Protein AF-A0A2J8A3F9-F1 (afdb_monomer_lite)

Radius of gyration: 25.17 Å; chains: 1; bounding box: 42×21×88 Å

Structure (mmCIF, N/CA/C/O backbone):
data_AF-A0A2J8A3F9-F1
#
_entry.id   AF-A0A2J8A3F9-F1
#
loop_
_atom_site.group_PDB
_atom_site.id
_atom_site.type_symbol
_atom_site.label_atom_id
_atom_site.label_alt_id
_atom_site.label_comp_id
_atom_site.label_asym_id
_atom_site.label_entity_id
_atom_site.label_seq_id
_atom_site.pdbx_PDB_ins_code
_atom_site.Cartn_x
_atom_site.Cartn_y
_atom_site.Cartn_z
_atom_site.occupancy
_atom_site.B_iso_or_equiv
_atom_site.auth_seq_id
_atom_site.auth_comp_id
_atom_site.auth_asym_id
_atom_site.auth_atom_id
_atom_site.pdbx_PDB_model_num
ATOM 1 N N . MET A 1 1 ? 15.975 -4.858 -53.262 1.00 54.69 1 MET A N 1
ATOM 2 C CA . MET A 1 1 ? 16.279 -5.760 -52.127 1.00 54.69 1 MET A CA 1
ATOM 3 C C . MET A 1 1 ? 15.264 -5.511 -51.022 1.00 54.69 1 MET A C 1
ATOM 5 O O . MET A 1 1 ? 14.973 -4.355 -50.754 1.00 54.69 1 MET A O 1
ATOM 9 N N . SER A 1 2 ? 14.695 -6.567 -50.437 1.00 74.19 2 SER A N 1
ATOM 10 C CA . SER A 1 2 ? 13.727 -6.485 -49.332 1.00 74.19 2 SER A CA 1
ATOM 11 C C . SER A 1 2 ? 14.449 -6.681 -47.995 1.00 74.19 2 SER A C 1
ATOM 13 O O . SER A 1 2 ? 15.214 -7.631 -47.849 1.00 74.19 2 SER A O 1
ATOM 15 N N . TYR A 1 3 ? 14.201 -5.799 -47.021 1.00 84.06 3 TYR A N 1
ATOM 16 C CA . TYR A 1 3 ? 14.787 -5.852 -45.671 1.00 84.06 3 TYR A CA 1
ATOM 17 C C . TYR A 1 3 ? 13.981 -6.722 -44.694 1.00 84.06 3 TYR A C 1
ATOM 19 O O . TYR A 1 3 ? 14.183 -6.657 -43.485 1.00 84.06 3 TYR A O 1
ATOM 27 N N . TYR A 1 4 ? 13.062 -7.551 -45.189 1.00 80.00 4 TYR A N 1
ATOM 28 C CA . TYR A 1 4 ? 12.155 -8.330 -44.344 1.00 80.00 4 TYR A CA 1
ATOM 29 C C . TYR A 1 4 ? 12.899 -9.204 -43.316 1.00 80.00 4 TYR A C 1
ATOM 31 O O . TYR A 1 4 ? 12.631 -9.115 -42.122 1.00 80.00 4 TYR A O 1
ATOM 39 N N . ALA A 1 5 ? 13.924 -9.947 -43.754 1.00 79.69 5 ALA A N 1
ATOM 40 C CA . ALA A 1 5 ? 14.727 -10.811 -42.881 1.00 79.69 5 ALA A CA 1
ATOM 41 C C . ALA A 1 5 ? 15.567 -10.051 -41.830 1.00 79.69 5 ALA A C 1
ATOM 43 O O . ALA A 1 5 ? 16.033 -10.648 -40.860 1.00 79.69 5 ALA A O 1
ATOM 44 N N . TYR A 1 6 ? 15.792 -8.747 -42.026 1.00 78.88 6 TYR A N 1
ATOM 45 C CA . TYR A 1 6 ? 16.491 -7.892 -41.064 1.00 78.88 6 TYR A CA 1
ATOM 46 C C . TYR A 1 6 ? 15.576 -7.548 -39.884 1.00 78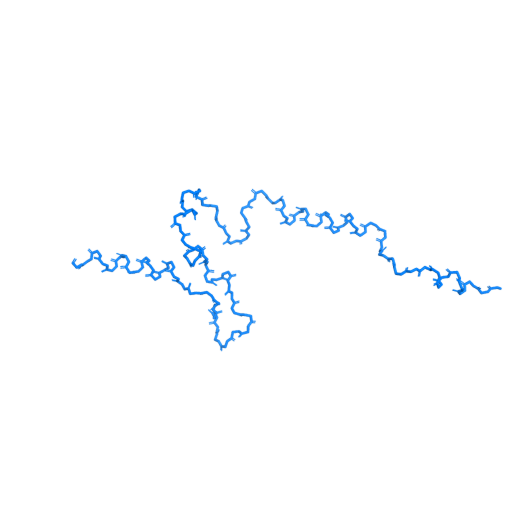.88 6 TYR A C 1
ATOM 48 O O . TYR A 1 6 ? 15.982 -7.675 -38.732 1.00 78.88 6 TYR A O 1
ATOM 56 N N . PHE A 1 7 ? 14.316 -7.202 -40.159 1.00 81.00 7 PHE A N 1
ATOM 57 C CA . PHE A 1 7 ? 13.347 -6.863 -39.116 1.00 81.00 7 PHE A CA 1
ATOM 58 C C . PHE A 1 7 ? 12.791 -8.088 -38.386 1.00 81.00 7 PHE A C 1
ATOM 60 O O . PHE A 1 7 ? 12.486 -7.986 -37.205 1.00 81.00 7 PHE A O 1
ATOM 67 N N . THR A 1 8 ? 12.747 -9.268 -39.014 1.00 79.69 8 THR A N 1
ATOM 68 C CA . THR A 1 8 ? 12.362 -10.516 -38.322 1.00 79.69 8 THR A CA 1
ATOM 69 C C . THR A 1 8 ? 13.402 -11.000 -37.307 1.00 79.69 8 THR A C 1
ATOM 71 O O . THR A 1 8 ? 13.113 -11.905 -36.532 1.00 79.69 8 THR A O 1
ATOM 74 N N . ARG A 1 9 ? 14.620 -10.434 -37.307 1.00 73.88 9 ARG A N 1
ATOM 75 C CA . ARG A 1 9 ? 15.639 -10.687 -36.271 1.00 73.88 9 ARG A CA 1
ATOM 76 C C . ARG A 1 9 ? 15.469 -9.799 -35.039 1.00 73.88 9 ARG A C 1
ATOM 78 O O . ARG A 1 9 ? 16.073 -10.088 -34.009 1.00 73.88 9 ARG A O 1
ATOM 85 N N . ALA A 1 10 ? 14.685 -8.726 -35.132 1.00 78.44 10 ALA A N 1
ATOM 86 C CA . ALA A 1 10 ? 14.343 -7.919 -33.973 1.00 78.44 10 ALA A CA 1
ATOM 87 C C . ALA A 1 10 ? 13.261 -8.654 -33.170 1.00 78.44 10 ALA A C 1
ATOM 89 O O . ALA A 1 10 ? 12.112 -8.756 -33.595 1.00 78.44 10 ALA A O 1
ATOM 90 N N . ASN A 1 11 ? 13.648 -9.199 -32.016 1.00 81.31 11 ASN A N 1
ATOM 91 C CA . ASN A 1 11 ? 12.700 -9.739 -31.044 1.00 81.31 11 ASN A CA 1
ATOM 92 C C . ASN A 1 11 ? 11.854 -8.611 -30.437 1.00 81.31 11 ASN A C 1
ATOM 9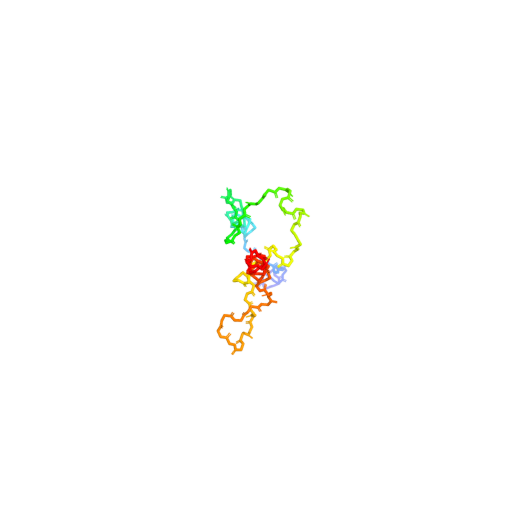4 O O . ASN A 1 11 ? 12.170 -7.431 -30.590 1.00 81.31 11 ASN A O 1
ATOM 98 N N . PHE A 1 12 ? 10.798 -8.976 -29.705 1.00 87.75 12 PHE A N 1
ATOM 99 C CA . PHE A 1 12 ? 10.015 -8.004 -28.948 1.00 87.75 12 PHE A CA 1
ATOM 100 C C . PHE A 1 12 ? 10.932 -7.150 -28.060 1.00 87.75 12 PHE A C 1
ATOM 102 O O . PHE A 1 12 ? 11.668 -7.671 -27.221 1.00 87.75 12 PHE A O 1
ATOM 109 N N . SER A 1 13 ? 10.872 -5.835 -28.248 1.00 90.06 13 SER A N 1
ATOM 110 C CA . SER A 1 13 ? 11.625 -4.865 -27.464 1.00 90.06 13 SER A CA 1
ATOM 111 C C . SER A 1 13 ? 10.677 -3.818 -26.914 1.00 90.06 13 SER A C 1
ATOM 113 O O . SER A 1 13 ? 9.875 -3.243 -27.653 1.00 90.06 13 SER A O 1
ATOM 115 N N . PHE A 1 14 ? 10.806 -3.527 -25.626 1.00 91.81 14 PHE A N 1
ATOM 116 C CA . PHE A 1 14 ? 10.111 -2.390 -25.052 1.00 91.81 14 PHE A CA 1
ATOM 117 C C . PHE A 1 14 ? 10.666 -1.061 -25.590 1.00 91.81 14 PHE A C 1
ATOM 119 O O . PHE A 1 14 ? 11.839 -1.000 -25.971 1.00 91.81 14 PHE A O 1
ATOM 126 N N . PRO A 1 15 ? 9.860 0.019 -25.582 1.00 92.94 15 PRO A N 1
ATOM 127 C CA . PRO A 1 15 ? 10.338 1.354 -25.909 1.00 92.94 15 PRO A CA 1
ATOM 128 C C . PRO A 1 15 ? 11.549 1.751 -25.061 1.00 92.94 15 PRO A C 1
ATOM 130 O O . PRO A 1 15 ? 11.589 1.517 -23.847 1.00 92.94 15 PRO A O 1
ATOM 133 N N . THR A 1 16 ? 12.521 2.402 -25.695 1.00 92.50 16 THR A N 1
ATOM 134 C CA . THR A 1 16 ? 13.682 2.966 -25.006 1.00 92.50 16 THR A CA 1
ATOM 135 C C . THR A 1 16 ? 13.221 3.900 -23.887 1.00 92.50 16 THR A C 1
ATOM 137 O O . THR A 1 16 ? 12.400 4.786 -24.106 1.00 92.50 16 THR A O 1
ATOM 140 N N . GLY A 1 17 ? 13.740 3.697 -22.675 1.00 91.50 17 GLY A N 1
ATOM 141 C CA . GLY A 1 17 ? 13.403 4.526 -21.514 1.00 91.50 17 GLY A CA 1
ATOM 142 C C . GLY A 1 17 ? 12.162 4.092 -20.726 1.00 91.50 17 GLY A C 1
ATOM 143 O O . GLY A 1 17 ? 11.895 4.693 -19.685 1.00 91.50 17 GLY A O 1
ATOM 144 N N . ILE A 1 18 ? 11.450 3.024 -21.121 1.00 95.31 18 ILE A N 1
ATOM 145 C CA . ILE A 1 18 ? 10.288 2.538 -20.349 1.00 95.31 18 ILE A CA 1
ATOM 146 C C . ILE A 1 18 ? 10.653 2.198 -18.896 1.00 95.31 18 ILE A C 1
ATOM 148 O O . ILE A 1 18 ? 9.867 2.436 -17.986 1.00 95.31 18 ILE A O 1
ATOM 152 N N . ALA A 1 19 ? 11.866 1.687 -18.665 1.00 94.50 19 ALA A N 1
ATOM 153 C CA . ALA A 1 19 ? 12.329 1.308 -17.335 1.00 94.50 19 ALA A CA 1
ATOM 154 C C . ALA A 1 19 ? 12.483 2.530 -16.420 1.00 94.50 19 ALA A C 1
ATOM 156 O O . ALA A 1 19 ? 12.100 2.475 -15.255 1.00 94.50 19 ALA A O 1
ATOM 157 N N . ALA A 1 20 ? 12.982 3.648 -16.957 1.00 95.50 20 ALA A N 1
ATOM 158 C CA . ALA A 1 20 ? 13.096 4.898 -16.213 1.00 95.50 20 ALA A CA 1
ATOM 159 C C . ALA A 1 20 ? 11.714 5.488 -15.900 1.00 95.50 20 ALA A C 1
ATOM 161 O O . ALA A 1 20 ? 11.498 5.978 -14.795 1.00 95.50 20 ALA A O 1
ATOM 162 N N . LEU A 1 21 ? 10.764 5.382 -16.836 1.00 95.75 21 LEU A N 1
ATOM 163 C CA . LEU A 1 21 ? 9.386 5.823 -16.620 1.00 95.75 21 LEU A CA 1
ATOM 164 C C . LEU A 1 21 ? 8.700 5.010 -15.516 1.00 95.75 21 LEU A C 1
ATOM 166 O O . LEU A 1 21 ? 8.189 5.584 -14.558 1.00 95.75 21 LEU A O 1
ATOM 170 N N . VAL A 1 22 ? 8.705 3.679 -15.631 1.00 95.81 22 VAL A N 1
ATOM 171 C CA . VAL A 1 22 ? 8.090 2.793 -14.632 1.00 95.81 22 VAL A CA 1
ATOM 172 C C . VAL A 1 22 ? 8.781 2.964 -13.281 1.00 95.81 22 VAL A C 1
ATOM 174 O O . VAL A 1 22 ? 8.101 3.137 -12.273 1.00 95.81 22 VAL A O 1
ATOM 177 N N . GLY A 1 23 ? 10.116 3.017 -13.262 1.00 96.75 23 GLY A N 1
ATOM 178 C CA . GLY A 1 23 ? 10.897 3.282 -12.055 1.00 96.75 23 GLY A CA 1
ATOM 179 C C . GLY A 1 23 ? 10.510 4.606 -11.394 1.00 96.75 23 GLY A C 1
ATOM 180 O O . GLY A 1 23 ? 10.167 4.622 -10.213 1.00 96.75 23 GLY A O 1
ATOM 181 N N . GLY A 1 24 ? 10.462 5.699 -12.158 1.00 95.69 24 GLY A N 1
ATOM 182 C CA . GLY A 1 24 ? 10.064 7.017 -11.659 1.00 95.69 24 GLY A CA 1
ATOM 183 C C . GLY A 1 24 ? 8.639 7.043 -11.103 1.00 95.69 24 GLY A C 1
ATOM 184 O O . GLY A 1 24 ? 8.412 7.556 -10.009 1.00 95.69 24 GLY A O 1
ATOM 185 N N . LEU A 1 25 ? 7.684 6.426 -11.802 1.00 96.25 25 LEU A N 1
ATOM 186 C CA . LEU A 1 25 ? 6.302 6.322 -11.329 1.00 96.25 25 LEU A CA 1
ATOM 187 C C . LEU A 1 25 ? 6.203 5.502 -10.041 1.00 96.25 25 LEU A C 1
ATOM 189 O O . LEU A 1 25 ? 5.527 5.921 -9.102 1.00 96.25 25 LEU A O 1
ATOM 193 N N . THR A 1 26 ? 6.882 4.356 -9.960 1.00 94.75 26 THR A N 1
ATOM 194 C CA . THR A 1 26 ? 6.887 3.549 -8.730 1.00 94.75 26 THR A CA 1
ATOM 195 C C . THR A 1 26 ? 7.524 4.298 -7.567 1.00 94.75 26 THR A C 1
ATOM 197 O O . THR A 1 26 ? 6.969 4.286 -6.471 1.00 94.75 26 THR A O 1
ATOM 200 N N . TYR A 1 27 ? 8.618 5.026 -7.807 1.00 94.94 27 TYR A N 1
ATOM 201 C CA . TYR A 1 27 ? 9.273 5.825 -6.779 1.00 94.94 27 TYR A CA 1
ATOM 202 C C . TYR A 1 27 ? 8.320 6.871 -6.189 1.00 94.94 27 TYR A C 1
ATOM 204 O O . TYR A 1 27 ? 8.154 6.936 -4.973 1.00 94.94 27 TYR A O 1
ATOM 212 N N . LEU A 1 28 ? 7.624 7.631 -7.038 1.00 93.38 28 LEU A N 1
ATOM 213 C CA . LEU A 1 28 ? 6.677 8.659 -6.594 1.00 93.38 28 LEU A CA 1
ATOM 214 C C . LEU A 1 28 ? 5.479 8.089 -5.821 1.00 93.38 28 LEU A C 1
ATOM 216 O O . LEU A 1 28 ? 4.978 8.740 -4.908 1.00 93.38 28 LEU A O 1
ATOM 220 N N . ASN A 1 29 ? 5.021 6.883 -6.167 1.00 92.81 29 ASN A N 1
ATOM 221 C CA . ASN A 1 29 ? 3.888 6.247 -5.489 1.00 92.81 29 ASN A CA 1
ATOM 222 C C . ASN A 1 29 ? 4.269 5.594 -4.151 1.00 92.81 29 ASN A C 1
ATOM 224 O O . ASN A 1 29 ? 3.417 5.474 -3.273 1.00 92.81 29 ASN A O 1
ATOM 228 N N . VAL A 1 30 ? 5.525 5.172 -3.983 1.00 91.50 30 VAL A N 1
ATOM 229 C CA . VAL A 1 30 ? 5.991 4.466 -2.778 1.00 91.50 30 VAL A CA 1
ATOM 230 C C . VAL A 1 30 ? 6.632 5.427 -1.776 1.00 91.50 30 VAL A C 1
ATOM 232 O O . VAL A 1 30 ? 6.296 5.407 -0.592 1.00 91.50 30 VAL A O 1
ATOM 235 N N . PHE A 1 31 ? 7.520 6.313 -2.228 1.00 91.25 31 PHE A N 1
ATOM 236 C CA . PHE A 1 31 ? 8.304 7.198 -1.361 1.00 91.25 31 PHE A CA 1
ATOM 237 C C . PHE A 1 31 ? 7.572 8.514 -1.086 1.00 91.25 31 PHE A C 1
ATOM 239 O O . PHE A 1 31 ? 8.048 9.600 -1.405 1.00 91.25 31 PHE A O 1
ATOM 246 N N . THR A 1 32 ? 6.388 8.408 -0.482 1.00 91.44 32 THR A N 1
ATOM 247 C CA . THR A 1 32 ? 5.517 9.565 -0.216 1.00 91.44 32 THR A CA 1
ATOM 248 C C . THR A 1 32 ? 5.789 10.256 1.124 1.00 91.44 32 THR A C 1
ATOM 250 O O . THR A 1 32 ? 5.272 11.346 1.353 1.00 91.44 32 THR A O 1
ATOM 253 N N . GLY A 1 33 ? 6.581 9.645 2.017 1.00 91.56 33 GLY A N 1
ATOM 254 C CA . GLY A 1 33 ? 6.896 10.199 3.344 1.00 91.56 33 GLY A CA 1
ATOM 255 C C . GLY A 1 33 ? 5.701 10.277 4.304 1.00 91.56 33 GLY A C 1
ATOM 256 O O . GLY A 1 33 ? 5.774 10.962 5.319 1.00 91.56 33 GLY A O 1
ATOM 257 N N . ARG A 1 34 ? 4.599 9.599 3.975 1.00 92.00 34 ARG A N 1
ATOM 258 C CA . ARG A 1 34 ? 3.371 9.515 4.770 1.00 92.00 34 ARG A CA 1
ATOM 259 C C . ARG A 1 34 ? 2.909 8.058 4.861 1.00 92.00 34 ARG A C 1
ATOM 261 O O . ARG A 1 34 ? 3.308 7.256 4.010 1.00 92.00 34 ARG A O 1
ATOM 268 N N . PRO A 1 35 ? 2.036 7.722 5.826 1.00 91.38 35 PRO A N 1
ATOM 269 C CA . PRO A 1 35 ? 1.396 6.416 5.865 1.00 91.38 35 PRO A CA 1
ATOM 270 C C . PRO A 1 35 ? 0.700 6.100 4.539 1.00 91.38 35 PRO A C 1
ATOM 272 O O . PRO A 1 35 ? 0.215 7.000 3.839 1.00 91.38 35 PRO A O 1
ATOM 275 N N . ALA A 1 36 ? 0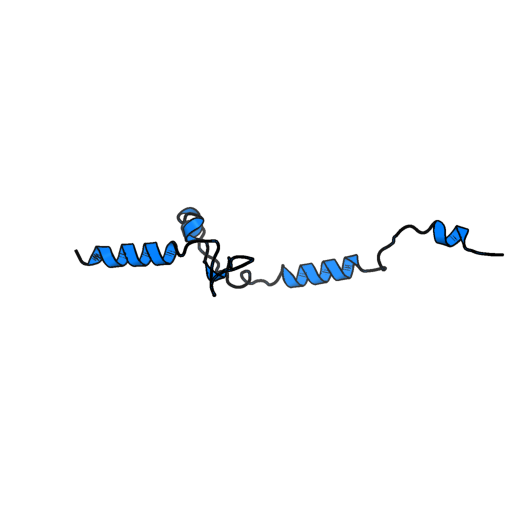.629 4.813 4.200 1.00 89.62 36 ALA A N 1
ATOM 276 C CA . ALA A 1 36 ? -0.127 4.369 3.038 1.00 89.62 36 ALA A CA 1
ATOM 277 C C . ALA A 1 36 ? -1.593 4.810 3.163 1.00 89.62 36 ALA A C 1
ATOM 279 O O . ALA A 1 36 ? -2.108 4.991 4.270 1.00 89.62 36 ALA A O 1
ATOM 280 N N . SER A 1 37 ? -2.264 4.993 2.024 1.00 87.75 37 SER A N 1
ATOM 281 C CA . SER A 1 37 ? -3.635 5.508 1.989 1.00 87.75 37 SER A CA 1
ATOM 282 C C . SER A 1 37 ? -4.546 4.767 2.970 1.00 87.75 37 SER A C 1
ATOM 284 O O . SER A 1 37 ? -4.591 3.539 2.959 1.00 87.75 37 SER A O 1
ATOM 286 N N . LEU A 1 38 ? -5.269 5.532 3.796 1.00 86.00 38 LEU A N 1
ATOM 287 C CA . LEU A 1 38 ? -6.217 5.043 4.805 1.00 86.00 38 LEU A CA 1
ATOM 288 C C . LEU A 1 38 ? -5.612 4.140 5.896 1.00 86.00 38 LEU A C 1
ATOM 290 O O . LEU A 1 38 ? -6.339 3.462 6.616 1.00 86.00 38 LEU A O 1
ATOM 294 N N . THR A 1 39 ? -4.290 4.152 6.055 1.00 91.62 39 THR A N 1
ATOM 295 C CA . THR A 1 39 ? -3.608 3.517 7.187 1.00 91.62 39 THR A CA 1
ATOM 296 C C . THR A 1 39 ? -3.083 4.571 8.156 1.00 91.62 39 THR A C 1
ATOM 298 O O . THR A 1 39 ? -2.911 5.741 7.807 1.00 91.62 39 THR A O 1
ATOM 301 N N . LYS A 1 40 ? -2.832 4.152 9.395 1.00 92.38 40 LYS A N 1
ATOM 302 C CA . LYS A 1 40 ? -2.278 4.992 10.453 1.00 92.38 40 LYS A CA 1
ATOM 303 C C . LYS A 1 40 ? -1.069 4.287 11.051 1.00 92.38 40 LYS A C 1
ATOM 305 O O . LYS A 1 40 ? -1.119 3.091 11.328 1.00 92.38 40 LYS A O 1
ATOM 310 N N . GLU A 1 41 ? -0.003 5.042 11.278 1.00 93.75 41 GLU A N 1
ATOM 311 C CA . GLU A 1 41 ? 1.144 4.556 12.037 1.00 93.75 41 GLU A CA 1
ATOM 312 C C . GLU A 1 41 ? 0.766 4.394 13.512 1.00 93.75 41 GLU A C 1
ATOM 314 O O . GLU A 1 41 ? 0.214 5.301 14.141 1.00 93.75 41 GLU A O 1
ATOM 319 N N . ILE A 1 42 ? 1.061 3.217 14.056 1.00 93.44 42 ILE A N 1
ATOM 320 C CA . ILE A 1 42 ? 0.833 2.876 15.458 1.00 93.44 42 ILE A CA 1
ATOM 321 C C . ILE A 1 42 ? 2.154 2.545 16.140 1.00 93.44 42 ILE A C 1
ATOM 323 O O . ILE A 1 42 ? 3.165 2.258 15.493 1.00 93.44 42 ILE A O 1
ATOM 327 N N . SER A 1 43 ? 2.155 2.584 17.470 1.00 95.81 43 SER A N 1
ATOM 328 C CA . SER A 1 43 ? 3.356 2.247 18.228 1.00 95.81 43 SER A CA 1
ATOM 329 C C . SER A 1 43 ? 3.723 0.770 18.055 1.00 95.81 43 SER A C 1
ATOM 331 O O . SER A 1 43 ? 2.866 -0.091 17.853 1.00 95.81 43 SER A O 1
ATOM 333 N N . LYS A 1 44 ? 5.012 0.445 18.209 1.00 96.12 44 LYS A N 1
ATOM 334 C CA . LYS A 1 44 ? 5.471 -0.951 18.172 1.00 96.12 44 LYS A CA 1
ATOM 335 C C . LYS A 1 44 ? 4.761 -1.819 19.218 1.00 96.12 44 LYS A C 1
ATOM 337 O O . LYS A 1 44 ? 4.426 -2.957 18.919 1.00 96.12 44 LYS A O 1
ATOM 342 N N . GLY A 1 45 ? 4.526 -1.279 20.418 1.00 95.62 45 GLY A N 1
ATOM 343 C CA . GLY A 1 45 ? 3.833 -1.992 21.493 1.00 95.62 45 GLY A CA 1
ATOM 344 C C . GLY A 1 45 ? 2.392 -2.334 21.118 1.00 95.62 45 GLY A C 1
ATOM 345 O O . GLY A 1 45 ? 1.983 -3.487 21.240 1.00 95.62 45 GLY A O 1
ATOM 346 N N . GLU A 1 46 ? 1.666 -1.357 20.576 1.00 91.25 46 GLU A N 1
ATOM 347 C CA . GLU A 1 46 ? 0.299 -1.531 20.075 1.00 91.25 46 GLU A CA 1
ATOM 348 C C . GLU A 1 46 ? 0.244 -2.558 18.940 1.00 91.25 46 GLU A C 1
ATOM 350 O O . GLU A 1 46 ? -0.572 -3.476 18.986 1.00 91.25 46 GLU A O 1
ATOM 355 N N . TYR A 1 47 ? 1.175 -2.486 17.984 1.00 93.50 47 TYR A N 1
ATOM 356 C CA . TYR A 1 47 ? 1.262 -3.452 16.888 1.00 93.50 47 TYR A CA 1
ATOM 357 C C . TYR A 1 47 ? 1.497 -4.885 17.386 1.00 93.50 47 TYR A C 1
ATOM 359 O O . TYR A 1 47 ? 0.853 -5.816 16.918 1.00 93.50 47 TYR A O 1
ATOM 367 N N . THR A 1 48 ? 2.393 -5.081 18.359 1.00 94.81 48 THR A N 1
ATOM 368 C CA . THR A 1 48 ? 2.680 -6.422 18.900 1.00 94.81 48 THR A CA 1
ATOM 369 C C . THR A 1 48 ? 1.571 -6.978 19.787 1.00 94.81 48 THR A C 1
ATOM 371 O O . THR A 1 48 ? 1.424 -8.194 19.881 1.00 94.81 48 THR A O 1
ATOM 374 N N . ALA A 1 49 ? 0.813 -6.106 20.453 1.00 91.88 49 ALA A N 1
ATOM 375 C CA . ALA A 1 49 ? -0.263 -6.507 21.352 1.00 91.88 49 ALA A CA 1
ATOM 376 C C . ALA A 1 49 ? -1.579 -6.784 20.614 1.00 91.88 49 ALA A C 1
ATOM 378 O O . ALA A 1 49 ? -2.436 -7.482 21.152 1.00 91.88 49 ALA A O 1
ATOM 379 N N . THR A 1 50 ? -1.746 -6.243 19.404 1.00 88.56 50 THR A N 1
ATOM 380 C CA . THR A 1 50 ? -3.001 -6.301 18.649 1.00 88.56 50 THR A CA 1
ATOM 381 C C . THR A 1 50 ? -2.967 -7.448 17.635 1.00 88.56 50 THR A C 1
ATOM 383 O O . THR A 1 50 ? -2.188 -7.401 16.683 1.00 88.56 50 THR A O 1
ATOM 386 N N . PRO A 1 51 ? -3.811 -8.487 17.783 1.00 89.94 51 PRO A N 1
ATOM 387 C CA . PRO A 1 51 ? -3.958 -9.520 16.761 1.00 89.94 51 PRO A CA 1
ATOM 388 C C . PRO A 1 51 ? -4.381 -8.934 15.410 1.00 89.94 51 PRO A C 1
ATOM 390 O O . PRO A 1 51 ? -5.157 -7.981 15.358 1.00 89.94 51 PRO A O 1
ATOM 393 N N . THR A 1 52 ? -3.957 -9.563 14.311 1.00 89.75 52 THR A N 1
ATOM 394 C CA . THR A 1 52 ? -4.211 -9.090 12.937 1.00 89.75 52 THR A CA 1
ATOM 395 C C . THR A 1 52 ? -5.686 -8.801 12.651 1.00 89.75 52 THR A C 1
ATOM 397 O O . THR A 1 52 ? -5.993 -7.812 11.997 1.00 89.75 52 THR A O 1
ATOM 400 N N . VAL A 1 53 ? -6.597 -9.612 13.197 1.00 88.19 53 VAL A N 1
ATOM 401 C CA . VAL A 1 53 ? -8.050 -9.452 13.012 1.00 88.19 53 VAL A CA 1
ATOM 402 C C . VAL A 1 53 ? -8.563 -8.111 13.560 1.00 88.19 53 VAL A C 1
ATOM 404 O O . VAL A 1 53 ? -9.486 -7.542 12.995 1.00 88.19 53 VAL A O 1
ATOM 407 N N . TYR A 1 54 ? -7.950 -7.580 14.623 1.00 87.56 54 TYR A N 1
ATOM 408 C CA . TYR A 1 54 ? -8.297 -6.273 15.200 1.00 87.56 54 TYR A CA 1
ATOM 409 C C . TYR A 1 54 ? -7.489 -5.117 14.595 1.00 87.56 54 TYR A C 1
ATOM 411 O O . TYR A 1 54 ? -7.825 -3.956 14.809 1.00 87.56 54 TYR A O 1
ATOM 419 N N . LEU A 1 55 ? -6.421 -5.430 13.856 1.00 91.12 55 LEU A N 1
ATOM 420 C CA . LEU A 1 55 ? -5.587 -4.451 13.162 1.00 91.12 55 LEU A CA 1
ATOM 421 C C . LEU A 1 55 ? -6.195 -4.034 11.811 1.00 91.12 55 LEU A C 1
ATOM 423 O O . LEU A 1 55 ? -5.930 -2.943 11.310 1.00 91.12 55 LEU A O 1
ATOM 427 N N . GLN A 1 56 ? -6.977 -4.921 11.194 1.00 90.88 56 GLN A N 1
ATOM 428 C CA . GLN A 1 56 ? -7.600 -4.692 9.894 1.00 90.88 56 GLN A CA 1
ATOM 429 C C . GLN A 1 56 ? -8.898 -3.893 10.031 1.00 90.88 56 GLN A C 1
ATOM 431 O O . GLN A 1 56 ? -9.749 -4.204 10.860 1.00 90.88 56 GLN A O 1
ATOM 436 N N . HIS A 1 57 ? -9.072 -2.896 9.160 1.00 89.75 57 HIS A N 1
ATOM 437 C CA . HIS A 1 57 ? -10.320 -2.147 9.051 1.00 89.75 57 HIS A CA 1
ATOM 438 C C . HIS A 1 57 ? -11.191 -2.704 7.905 1.00 89.75 57 HIS A C 1
ATOM 440 O O . HIS A 1 57 ? -10.666 -2.863 6.793 1.00 89.75 57 HIS A O 1
ATOM 446 N N . PRO A 1 58 ? -12.496 -2.975 8.120 1.00 90.50 58 PRO A N 1
ATOM 447 C CA . PRO A 1 58 ? -13.384 -3.547 7.102 1.00 90.50 58 PRO A CA 1
ATOM 448 C C . PRO A 1 58 ? -13.471 -2.734 5.807 1.00 90.50 58 PRO A C 1
ATOM 450 O O . PRO A 1 58 ? -13.439 -3.307 4.721 1.00 90.50 58 PRO A O 1
ATOM 453 N N . GLU A 1 59 ? -13.495 -1.401 5.898 1.00 88.00 59 GLU A N 1
ATOM 454 C CA . GLU A 1 59 ? -13.589 -0.517 4.721 1.00 88.00 59 GLU A CA 1
ATOM 455 C C . GLU A 1 59 ? -12.409 -0.660 3.746 1.00 88.00 59 GLU A C 1
ATOM 457 O O . GLU A 1 59 ? -12.538 -0.353 2.563 1.00 88.00 59 GLU A O 1
ATOM 462 N N . LEU A 1 60 ? -11.260 -1.150 4.224 1.00 90.12 60 LEU A N 1
ATOM 463 C CA . LEU A 1 60 ? -10.066 -1.368 3.398 1.00 90.12 60 LEU A CA 1
ATOM 464 C C . LEU A 1 60 ? -10.059 -2.725 2.697 1.00 90.12 60 LEU A C 1
ATOM 466 O O . LEU A 1 60 ? -9.165 -3.003 1.900 1.00 90.12 60 LEU A O 1
ATOM 470 N N . HIS A 1 61 ? -11.047 -3.567 2.989 1.00 92.19 61 HIS A N 1
ATOM 471 C CA . HIS A 1 61 ? -11.136 -4.934 2.499 1.00 92.19 61 HIS A CA 1
ATOM 472 C C . HIS A 1 61 ? -12.551 -5.213 1.964 1.00 92.19 61 HIS A C 1
ATOM 474 O O . HIS A 1 61 ? -13.270 -6.065 2.501 1.00 92.19 61 HIS A O 1
ATOM 480 N N . PRO A 1 62 ? -12.989 -4.477 0.925 1.00 93.19 62 PRO A N 1
ATOM 481 C CA . PRO A 1 62 ? -14.289 -4.700 0.316 1.00 93.19 62 PRO A CA 1
ATOM 482 C C . PRO A 1 62 ? -14.325 -6.058 -0.386 1.00 93.19 62 PRO A C 1
ATOM 484 O O . PRO A 1 62 ? -13.367 -6.450 -1.059 1.00 93.19 62 PRO A O 1
ATOM 487 N N . THR A 1 63 ? -15.462 -6.743 -0.301 1.00 94.44 63 THR A N 1
ATOM 488 C CA . THR A 1 63 ? -15.676 -7.975 -1.05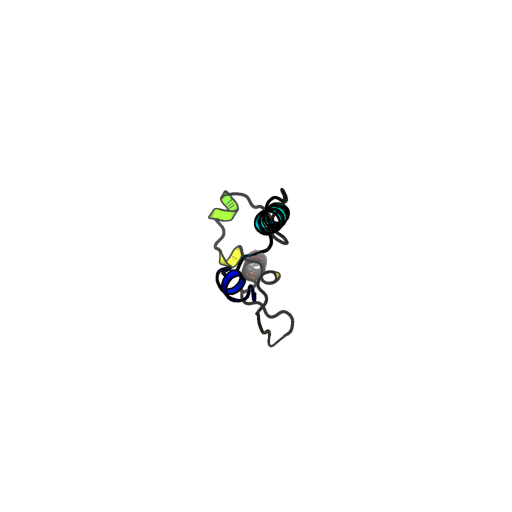8 1.00 94.44 63 THR A CA 1
ATOM 489 C C . THR A 1 63 ? -15.623 -7.675 -2.549 1.00 94.44 63 THR A C 1
ATOM 491 O O . THR A 1 63 ? -16.343 -6.810 -3.046 1.00 94.44 63 THR A O 1
ATOM 494 N N . ARG A 1 64 ? -14.798 -8.423 -3.294 1.00 91.94 64 ARG A N 1
ATOM 495 C CA . ARG A 1 64 ? -14.584 -8.215 -4.741 1.00 91.94 64 ARG A CA 1
ATOM 496 C C . ARG A 1 64 ? -15.883 -8.186 -5.555 1.00 91.94 64 ARG A C 1
ATOM 498 O O . ARG A 1 64 ? -15.983 -7.439 -6.524 1.00 91.94 64 ARG A O 1
ATOM 505 N N . LEU A 1 65 ? -16.841 -9.042 -5.200 1.00 94.75 65 LEU A N 1
ATOM 506 C CA . LEU A 1 65 ? -18.160 -9.146 -5.829 1.00 94.75 65 LEU A CA 1
ATOM 507 C C . LEU A 1 65 ? -19.234 -9.154 -4.730 1.00 94.75 65 LEU A C 1
ATOM 509 O O . LEU A 1 65 ? -19.683 -10.227 -4.315 1.00 94.75 65 LEU A O 1
ATOM 513 N N . PRO A 1 66 ? -19.608 -7.976 -4.210 1.00 93.38 66 PRO A N 1
ATOM 514 C CA . PRO A 1 66 ? -20.482 -7.882 -3.055 1.00 93.38 66 PRO A CA 1
ATOM 515 C C . PRO A 1 66 ? -21.935 -8.150 -3.468 1.00 93.38 66 PRO A C 1
ATOM 517 O O . PRO A 1 66 ? -22.434 -7.597 -4.448 1.00 93.38 66 PRO A O 1
ATOM 520 N N . LYS A 1 67 ? -22.636 -9.007 -2.715 1.00 94.75 67 LYS A N 1
ATOM 521 C CA . LYS A 1 67 ? -24.077 -9.260 -2.928 1.00 94.75 67 LYS A CA 1
ATOM 522 C C . LYS A 1 67 ? -24.955 -8.143 -2.365 1.00 94.75 67 LYS A C 1
ATOM 524 O O . LYS A 1 67 ? -26.078 -7.956 -2.819 1.00 94.75 67 LYS A O 1
ATOM 529 N N . VAL A 1 68 ? -24.444 -7.434 -1.363 1.00 92.94 68 VAL A N 1
ATOM 530 C CA . VAL A 1 68 ? -25.081 -6.289 -0.712 1.00 92.94 68 VAL A CA 1
ATOM 531 C C . VAL A 1 68 ? -24.109 -5.110 -0.722 1.00 92.94 68 VAL A C 1
ATOM 533 O O . VAL A 1 68 ? -22.899 -5.340 -0.650 1.00 92.94 68 VAL A O 1
ATOM 536 N N . PRO A 1 69 ? -24.588 -3.858 -0.809 1.00 91.81 69 PRO A N 1
ATOM 537 C CA . PRO A 1 69 ? -23.721 -2.692 -0.668 1.00 91.81 69 PRO A CA 1
ATOM 538 C C . PRO A 1 69 ? -22.902 -2.767 0.628 1.00 91.81 69 PRO A C 1
ATOM 540 O O . PRO A 1 69 ? -23.422 -3.187 1.659 1.00 91.81 69 PRO A O 1
ATOM 543 N N . ASN A 1 70 ? -21.633 -2.354 0.569 1.00 88.50 70 ASN A N 1
ATOM 544 C CA . ASN A 1 70 ? -20.701 -2.318 1.706 1.00 88.50 70 ASN A CA 1
ATOM 545 C C . ASN A 1 70 ? -20.372 -3.685 2.339 1.00 88.50 70 ASN A C 1
ATOM 547 O O . ASN A 1 70 ? -19.963 -3.743 3.494 1.00 88.50 70 ASN A O 1
ATOM 551 N N . MET A 1 71 ? -20.525 -4.791 1.601 1.00 91.88 71 MET A N 1
ATOM 552 C CA . MET A 1 71 ? -20.033 -6.097 2.050 1.00 91.88 71 MET A CA 1
ATOM 553 C C . MET A 1 71 ? -18.495 -6.107 2.109 1.00 91.88 71 MET A C 1
ATOM 555 O O . MET A 1 71 ? -17.832 -5.734 1.136 1.00 91.88 71 MET A O 1
ATOM 559 N N . THR A 1 72 ? -17.941 -6.546 3.239 1.00 92.69 72 THR A N 1
ATOM 560 C CA . THR A 1 72 ? -16.497 -6.609 3.503 1.00 92.69 72 THR A CA 1
ATOM 561 C C 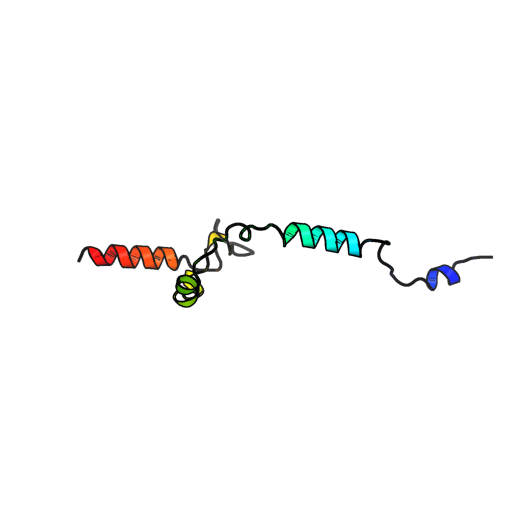. THR A 1 72 ? -16.043 -8.047 3.737 1.00 92.69 72 THR A C 1
ATOM 563 O O . THR A 1 72 ? -16.797 -8.875 4.250 1.00 92.69 72 THR A O 1
ATOM 566 N N . ASP A 1 73 ? -14.792 -8.342 3.383 1.00 91.88 73 ASP A N 1
ATOM 567 C CA . ASP A 1 73 ? -14.205 -9.682 3.535 1.00 91.88 73 ASP A CA 1
ATOM 568 C C . ASP A 1 73 ? -13.681 -9.949 4.954 1.00 91.88 73 ASP A C 1
ATOM 570 O O . ASP A 1 73 ? -13.476 -11.100 5.340 1.00 91.88 73 ASP A O 1
ATOM 574 N N . VAL A 1 74 ? -13.477 -8.894 5.744 1.00 89.44 74 VAL A N 1
ATOM 575 C CA . VAL A 1 74 ? -13.086 -8.977 7.158 1.00 89.44 74 VAL A CA 1
ATOM 576 C C . VAL A 1 74 ? -14.197 -8.473 8.074 1.00 89.44 74 VAL A C 1
ATOM 578 O O . VAL A 1 74 ? -14.930 -7.548 7.703 1.00 89.44 74 VAL A O 1
ATOM 581 N N . PRO A 1 75 ? -14.318 -9.069 9.275 1.00 86.00 75 PRO A N 1
ATOM 582 C CA . PRO A 1 75 ? -15.305 -8.666 10.266 1.00 86.00 75 PRO A CA 1
ATOM 583 C C . PRO A 1 75 ? -14.932 -7.330 10.937 1.00 86.00 75 PRO A C 1
ATOM 585 O O . PRO A 1 75 ? -13.743 -7.022 11.060 1.00 86.00 75 PRO A O 1
ATOM 588 N N . PRO A 1 76 ? -15.913 -6.568 11.458 1.00 83.06 76 PRO A N 1
ATOM 589 C CA . PRO A 1 76 ? -15.694 -5.349 12.247 1.00 83.06 76 PRO A CA 1
ATOM 590 C C . PRO A 1 76 ? -15.235 -5.667 13.685 1.00 83.06 76 PRO A C 1
ATOM 592 O O . PRO A 1 76 ? -15.792 -5.192 14.672 1.00 83.06 76 PRO A O 1
ATOM 595 N N . ALA A 1 77 ? -14.197 -6.494 13.825 1.00 80.69 77 ALA A N 1
ATOM 596 C CA . ALA A 1 77 ? -13.806 -7.088 15.102 1.00 80.69 77 ALA A CA 1
ATOM 597 C C . ALA A 1 77 ? -13.364 -6.056 16.154 1.00 80.69 77 ALA A C 1
ATOM 599 O O . ALA A 1 77 ? -13.600 -6.251 17.346 1.00 80.69 77 ALA A O 1
ATOM 600 N N . LEU A 1 78 ? -12.723 -4.958 15.737 1.00 76.81 78 LEU A N 1
ATOM 601 C CA . LEU A 1 78 ? -12.315 -3.885 16.650 1.00 76.81 78 LEU A CA 1
ATOM 602 C C . LEU A 1 78 ? -13.532 -3.154 17.236 1.00 76.81 78 LEU A C 1
ATOM 604 O O . LEU A 1 78 ? -13.586 -2.926 18.444 1.00 76.81 78 LEU A O 1
ATOM 608 N N . GLU A 1 79 ? -14.518 -2.829 16.401 1.00 77.44 79 GLU A N 1
ATOM 609 C CA . GLU A 1 79 ? -15.758 -2.175 16.832 1.00 77.44 79 GLU A CA 1
ATOM 610 C C . GLU A 1 79 ? -16.560 -3.087 17.764 1.00 77.44 79 GLU A C 1
ATOM 612 O O . GLU A 1 79 ? -17.018 -2.650 18.820 1.00 77.44 79 GLU A O 1
ATOM 617 N N . GLU A 1 80 ? -16.646 -4.378 17.437 1.00 76.62 80 GLU A N 1
ATOM 618 C CA . GLU A 1 80 ? -17.280 -5.384 18.292 1.00 76.62 80 GLU A CA 1
ATOM 619 C C . GLU A 1 80 ? -16.573 -5.528 19.649 1.00 76.62 80 GLU A C 1
ATOM 621 O O . GLU A 1 80 ? -17.236 -5.623 20.688 1.00 76.62 80 GLU A O 1
ATOM 626 N N . LEU A 1 81 ? -15.234 -5.517 19.670 1.00 74.50 81 LEU A N 1
ATOM 627 C CA . LEU A 1 81 ? -14.444 -5.559 20.902 1.00 74.50 81 LEU A CA 1
ATOM 628 C C . LEU A 1 81 ? -14.715 -4.324 21.763 1.00 74.50 81 LEU A C 1
ATOM 630 O O . LEU A 1 81 ? -14.973 -4.467 22.960 1.00 74.50 81 LEU A O 1
ATOM 634 N N . MET A 1 82 ? -14.676 -3.129 21.171 1.00 75.62 82 MET A N 1
ATOM 635 C CA . MET A 1 82 ? -14.942 -1.883 21.889 1.00 75.62 82 MET A CA 1
ATOM 636 C C . MET A 1 82 ? -16.371 -1.862 22.430 1.00 75.62 82 MET A C 1
ATOM 638 O O . MET A 1 82 ? -16.573 -1.615 23.619 1.00 75.62 82 MET A O 1
ATOM 642 N N . HIS A 1 83 ? -17.359 -2.238 21.621 1.00 74.06 83 HIS A N 1
ATOM 643 C CA . HIS A 1 83 ? -18.751 -2.330 22.055 1.00 74.06 83 HIS A CA 1
ATOM 644 C C . HIS A 1 83 ? -18.928 -3.324 23.220 1.00 74.06 83 HIS A C 1
ATOM 646 O O . HIS A 1 83 ? -19.624 -3.044 24.199 1.00 74.06 83 HIS A O 1
ATOM 652 N N . LYS A 1 84 ? -18.239 -4.471 23.176 1.00 70.62 84 LYS A N 1
ATOM 653 C CA . LYS A 1 84 ? -18.262 -5.484 24.244 1.00 70.62 84 LYS A CA 1
ATOM 654 C C . LYS A 1 84 ? -17.512 -5.053 25.507 1.00 70.62 84 LYS A C 1
ATOM 656 O O . LYS A 1 84 ? -17.924 -5.422 26.607 1.00 70.62 84 LYS A O 1
ATOM 661 N N . ALA A 1 85 ? -16.422 -4.303 25.372 1.00 68.25 85 ALA A N 1
ATOM 662 C CA . ALA A 1 85 ? -15.660 -3.769 26.497 1.00 68.25 85 ALA A CA 1
ATOM 663 C C . ALA A 1 85 ? -16.442 -2.666 27.225 1.00 68.25 85 ALA A C 1
ATOM 665 O O . ALA A 1 85 ? -16.528 -2.688 28.452 1.00 68.25 85 ALA A O 1
ATOM 666 N N . HIS A 1 86 ? -17.086 -1.764 26.481 1.00 59.69 86 HIS A N 1
ATOM 667 C CA . HIS A 1 86 ? -17.902 -0.688 27.045 1.00 59.69 86 HIS A CA 1
ATOM 668 C C . HIS A 1 86 ? -19.236 -1.188 27.630 1.00 59.69 86 HIS A C 1
ATOM 670 O O . HIS A 1 86 ? -19.674 -0.677 28.657 1.00 59.69 86 HIS A O 1
ATOM 676 N N . GLY A 1 87 ? -19.846 -2.237 27.066 1.00 54.06 87 GLY A N 1
ATOM 677 C CA . GLY A 1 87 ? -21.068 -2.840 27.618 1.00 54.06 87 GLY A CA 1
ATOM 678 C C . GLY A 1 87 ? -20.871 -3.594 28.943 1.00 54.06 87 GLY A C 1
ATOM 679 O O . GLY A 1 87 ? -21.814 -3.739 29.715 1.00 54.06 87 GLY A O 1
ATOM 680 N N . LYS A 1 88 ? -19.650 -4.053 29.247 1.00 52.81 88 LYS A N 1
ATOM 681 C CA . LYS A 1 88 ? -19.335 -4.763 30.501 1.00 52.81 88 LYS A CA 1
ATOM 682 C C . LYS A 1 88 ? -19.037 -3.849 31.691 1.00 52.81 88 LYS A C 1
ATOM 684 O O . LYS A 1 88 ? -18.980 -4.346 32.807 1.00 52.81 88 LYS A O 1
ATOM 689 N N . ALA A 1 89 ? -18.855 -2.547 31.479 1.00 48.06 89 ALA A N 1
ATOM 690 C CA . ALA A 1 89 ? -18.591 -1.594 32.560 1.00 48.06 89 ALA A CA 1
ATOM 691 C C . ALA A 1 89 ? -19.858 -1.169 33.337 1.00 48.06 89 ALA A C 1
ATOM 693 O O . ALA A 1 89 ? -19.754 -0.423 34.305 1.00 48.06 89 ALA A O 1
ATOM 694 N N . HIS A 1 90 ? -21.044 -1.630 32.917 1.00 42.91 90 HIS A N 1
ATOM 695 C CA . HIS A 1 90 ? -22.346 -1.244 33.478 1.00 42.91 90 HIS A CA 1
ATOM 696 C C . HIS A 1 90 ? -23.084 -2.369 34.231 1.00 42.91 90 HIS A C 1
ATOM 698 O O . HIS A 1 90 ? -24.274 -2.221 34.508 1.00 42.91 90 HIS A O 1
ATOM 704 N N . HIS A 1 91 ? -22.406 -3.470 34.573 1.00 39.91 91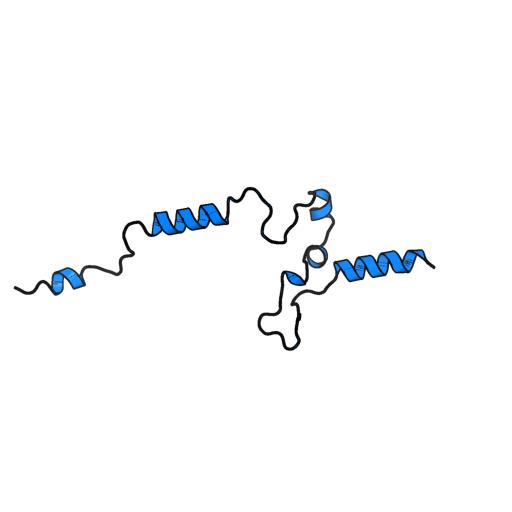 HIS A N 1
ATOM 705 C CA . HIS A 1 91 ? -22.969 -4.563 35.374 1.00 39.91 91 HIS A CA 1
ATOM 706 C C . HIS A 1 91 ? -22.173 -4.809 36.651 1.00 39.91 91 HIS A C 1
ATOM 708 O O . HIS A 1 91 ? -20.927 -4.855 36.562 1.00 39.91 91 HIS A O 1
#

Organism: NCBI:txid47790

Secondary structure (DSSP, 8-state):
---HHHHTT----PPTTHHHHHHHHHHHHH--SSPPTT-----HHHHHHS-HHHH--GGGSB-SS-SSTT-BSS--HHHHHHHHHHHGGG-

pLDDT: mean 85.67, std 12.32, range [39.91, 96.75]

Sequence (91 aa):
MSYYAYFTRANFSFPTGIAALVGGLTYLNVFTGRPASLTKEISKGEYTATPTVYLQHPELHPTRLPKVPNMTDVPPALEELMHKAHGKAHH

Foldseek 3Di:
DDCVVVVVPDDDDDPPCVCVVVVVVVCCQPVVVDDDPPADDDDPVCVVVDPPLLRDDQQVAADPDDPDPSHGPHDRVVVVVVVVVVVVVPD